Protein AF-A0A0J0V7Y5-F1 (afdb_monomer_lite)

Foldseek 3Di:
DDDDDDDDDDDDDDDDDDDDDDDDDDDDDDDDDDDDDDDDDDDDDDDDDDDDDDCQVVCVVVVNHDPVVVVVVVVVVVVVVVVVVVVVVVVVVVQVVCVVVVDDD

Secondary structure (DSSP, 8-state):
-PPP----------PPPP-PPPP----PPPPP-----PPPP-----PPPP-----HHHHHHTT---HHHHHHHHHHHHHHHHHHHHHHHHHHHHHHHTGGGT---

pLDDT: mean 83.66, std 13.65, range [48.22, 98.69]

Radius of gyration: 67.59 Å; chains: 1; bounding box: 94×23×203 Å

Structure (mmCIF, N/CA/C/O backbone):
data_AF-A0A0J0V7Y5-F1
#
_entry.id   AF-A0A0J0V7Y5-F1
#
loop_
_atom_site.group_PDB
_atom_site.id
_atom_site.type_symbol
_atom_site.label_atom_id
_atom_site.label_alt_id
_atom_site.label_comp_id
_atom_site.label_asym_id
_atom_site.label_entity_id
_atom_site.label_seq_id
_atom_site.pdbx_PDB_ins_code
_atom_site.Cartn_x
_atom_site.Cartn_y
_atom_site.Cartn_z
_atom_site.occupancy
_atom_site.B_iso_or_equiv
_atom_site.auth_seq_id
_atom_site.auth_comp_id
_atom_site.auth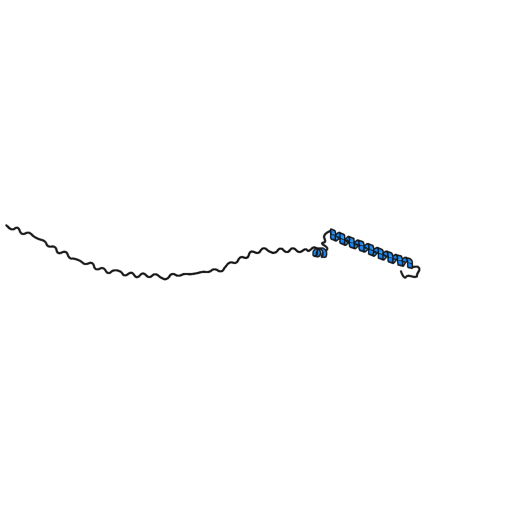_asym_id
_atom_site.auth_atom_id
_atom_site.pdbx_PDB_model_num
ATOM 1 N N . MET A 1 1 ? -70.890 10.916 148.640 1.00 48.22 1 MET A N 1
ATOM 2 C CA . MET A 1 1 ? -71.781 11.242 147.502 1.00 48.22 1 MET A CA 1
ATOM 3 C C . MET A 1 1 ? -71.210 10.612 146.243 1.00 48.22 1 MET A C 1
ATOM 5 O O . MET A 1 1 ? -69.997 10.639 146.087 1.00 48.22 1 MET A O 1
ATOM 9 N N . ARG A 1 2 ? -72.045 10.016 145.384 1.00 55.88 2 ARG A N 1
ATOM 10 C CA . ARG A 1 2 ? -71.635 9.470 144.079 1.00 55.88 2 ARG A CA 1
ATOM 11 C C . ARG A 1 2 ? -71.989 10.498 143.006 1.00 55.88 2 ARG A C 1
ATOM 13 O O . ARG A 1 2 ? -73.158 10.843 142.884 1.00 55.88 2 ARG A O 1
ATOM 20 N N . ILE A 1 3 ? -70.993 11.002 142.283 1.00 63.12 3 ILE A N 1
ATOM 21 C CA . ILE A 1 3 ? -71.202 11.939 141.174 1.00 63.12 3 ILE A CA 1
ATOM 22 C C . ILE A 1 3 ? -71.457 11.099 139.914 1.00 63.12 3 ILE A C 1
ATOM 24 O O . ILE A 1 3 ? -70.640 10.224 139.618 1.00 63.12 3 ILE A O 1
ATOM 28 N N . PRO A 1 4 ? -72.569 11.294 139.189 1.00 68.38 4 PRO A N 1
ATOM 29 C CA . PRO A 1 4 ? -72.799 10.584 137.939 1.00 68.38 4 PRO A CA 1
ATOM 30 C C . PRO A 1 4 ? -71.834 11.088 136.859 1.00 68.38 4 PRO A C 1
ATOM 32 O O . PRO A 1 4 ? -71.632 12.291 136.704 1.00 68.38 4 PRO A O 1
ATOM 35 N N . GLN A 1 5 ? -71.246 10.159 136.107 1.00 71.44 5 GLN A N 1
ATOM 36 C CA . GLN A 1 5 ? -70.358 10.453 134.985 1.00 71.44 5 GLN A CA 1
ATOM 37 C C . GLN A 1 5 ? -71.037 10.015 133.687 1.00 71.44 5 GLN A C 1
ATOM 39 O O . GLN A 1 5 ? -71.523 8.888 133.590 1.00 71.44 5 GLN A O 1
ATOM 44 N N . LEU A 1 6 ? -71.071 10.901 132.691 1.00 70.31 6 LEU A N 1
ATOM 45 C CA . LEU A 1 6 ? -71.567 10.570 131.359 1.00 70.31 6 LEU A CA 1
ATOM 46 C C . LEU A 1 6 ? -70.452 9.857 130.584 1.00 70.31 6 LEU A C 1
ATOM 48 O O . LEU A 1 6 ? -69.362 10.407 130.423 1.00 70.31 6 LEU A O 1
ATOM 52 N N . ARG A 1 7 ? -70.714 8.643 130.101 1.00 65.06 7 ARG A N 1
ATOM 53 C CA . ARG A 1 7 ? -69.812 7.918 129.199 1.00 65.06 7 ARG A CA 1
ATOM 54 C C . ARG A 1 7 ? -70.458 7.893 127.821 1.00 65.06 7 ARG A C 1
ATOM 56 O O . ARG A 1 7 ? -71.532 7.325 127.662 1.00 65.06 7 ARG A O 1
ATOM 63 N N . MET A 1 8 ? -69.831 8.548 126.851 1.00 67.06 8 MET A N 1
ATOM 64 C CA . MET A 1 8 ? -70.270 8.481 125.460 1.00 67.06 8 MET A CA 1
ATOM 65 C C . MET A 1 8 ? -69.574 7.310 124.775 1.00 67.06 8 MET A C 1
ATOM 67 O O . MET A 1 8 ? -68.348 7.289 124.685 1.00 67.06 8 MET A O 1
ATOM 71 N N . GLU A 1 9 ? -70.354 6.352 124.285 1.00 65.56 9 GLU A N 1
ATOM 72 C CA . GLU A 1 9 ? -69.879 5.329 123.357 1.00 65.56 9 GLU A CA 1
ATOM 73 C C . GLU A 1 9 ? -70.277 5.739 121.939 1.00 65.56 9 GLU A C 1
ATOM 75 O O . GLU A 1 9 ? -71.451 5.967 121.654 1.00 65.56 9 GLU A O 1
ATOM 80 N N . ALA A 1 10 ? -69.292 5.875 121.052 1.00 62.50 10 ALA A N 1
ATOM 81 C CA . ALA A 1 10 ? -69.519 6.149 119.639 1.00 62.50 10 ALA A CA 1
ATOM 82 C C . ALA A 1 10 ? -69.265 4.873 118.833 1.00 62.50 10 ALA A C 1
ATOM 84 O O . ALA A 1 10 ? -68.179 4.293 118.899 1.00 62.50 10 ALA A O 1
ATOM 85 N N . THR A 1 11 ? -70.253 4.439 118.053 1.00 63.59 11 THR A N 1
ATOM 86 C CA . THR A 1 11 ? -70.107 3.320 117.116 1.00 63.59 11 THR A CA 1
ATOM 87 C C . THR A 1 11 ? -69.840 3.870 115.717 1.00 63.59 11 THR A C 1
ATOM 89 O O . THR A 1 11 ? -70.711 4.491 115.113 1.00 63.59 11 THR A O 1
ATOM 92 N N . TYR A 1 12 ? -68.634 3.656 115.189 1.00 64.69 12 TYR A N 1
ATOM 93 C CA . TYR A 1 12 ? -68.273 4.085 113.835 1.00 64.69 12 TYR A CA 1
ATOM 94 C C . TYR A 1 12 ? -68.801 3.094 112.788 1.00 64.69 12 TYR A C 1
ATOM 96 O O . TYR A 1 12 ? -68.596 1.885 112.911 1.00 64.69 12 TYR A O 1
ATOM 104 N N . ALA A 1 13 ? -69.444 3.596 111.731 1.00 63.62 13 ALA A N 1
ATOM 105 C CA . ALA A 1 13 ? -69.863 2.773 110.600 1.00 63.62 13 ALA A CA 1
ATOM 106 C C . ALA A 1 13 ? -68.639 2.333 109.777 1.00 63.62 13 ALA A C 1
ATOM 108 O O . ALA A 1 13 ? -67.848 3.165 109.332 1.00 63.62 13 ALA A O 1
ATOM 109 N N . LYS A 1 14 ? -68.482 1.024 109.549 1.00 63.41 14 LYS A N 1
ATOM 110 C CA . LYS A 1 14 ? -67.487 0.488 108.608 1.00 63.41 14 LYS A CA 1
ATOM 111 C C . LYS A 1 14 ? -68.109 0.437 107.215 1.00 63.41 14 LYS A C 1
ATOM 113 O O . LYS A 1 14 ? -68.951 -0.417 106.955 1.00 63.41 14 LYS A O 1
ATOM 118 N N . LEU A 1 15 ? -67.703 1.341 106.329 1.00 63.22 15 LEU A N 1
ATOM 119 C CA . LEU A 1 15 ? -68.092 1.307 104.919 1.00 63.22 15 LEU A CA 1
ATOM 120 C C . LEU A 1 15 ? -67.052 0.490 104.140 1.00 63.22 15 LEU A C 1
ATOM 122 O O . LEU A 1 15 ? -65.864 0.806 104.177 1.00 63.22 15 LEU A O 1
ATOM 126 N N . ALA A 1 16 ? -67.485 -0.576 103.466 1.00 62.91 16 ALA A N 1
ATOM 127 C CA . ALA A 1 16 ? -66.630 -1.353 102.572 1.00 62.91 16 ALA A CA 1
ATOM 128 C C . ALA A 1 16 ? -66.644 -0.731 101.167 1.00 62.91 16 ALA A C 1
ATOM 130 O O . ALA A 1 16 ? -67.710 -0.403 100.647 1.00 62.91 16 ALA A O 1
ATOM 131 N N . ILE A 1 17 ? -65.472 -0.581 100.547 1.00 66.62 17 ILE A N 1
ATOM 132 C CA . ILE A 1 17 ? -65.347 -0.120 99.158 1.00 66.62 17 ILE A CA 1
ATOM 133 C C . ILE A 1 17 ? -65.409 -1.346 98.243 1.00 66.62 17 ILE A C 1
ATOM 135 O O . ILE A 1 17 ? -64.582 -2.248 98.372 1.00 66.62 17 ILE A O 1
ATOM 139 N N . SER A 1 18 ? -66.372 -1.371 97.319 1.00 62.00 18 SER A N 1
ATOM 140 C CA . SER A 1 18 ? -66.423 -2.351 96.228 1.00 62.00 18 SER A CA 1
ATOM 141 C C . SER A 1 18 ? -65.848 -1.727 94.957 1.00 62.00 18 SER A C 1
ATOM 143 O O . SER A 1 18 ? -66.233 -0.622 94.580 1.00 62.00 18 SER A O 1
ATOM 145 N N . SER A 1 19 ? -64.913 -2.418 94.310 1.00 64.94 19 SER A N 1
ATOM 146 C CA . SER A 1 19 ? -64.301 -2.012 93.043 1.00 64.94 19 SER A CA 1
ATOM 147 C C . SER A 1 19 ? -64.190 -3.234 92.141 1.00 64.94 19 SER A C 1
ATOM 149 O O . SER A 1 19 ? -63.654 -4.267 92.546 1.00 64.94 19 SER A O 1
ATOM 151 N N . GLU A 1 20 ? -64.673 -3.109 90.908 1.00 69.88 20 GLU A N 1
ATOM 152 C CA . GLU A 1 20 ? -64.424 -4.091 89.856 1.00 69.88 20 GLU A CA 1
ATOM 153 C C . GLU A 1 20 ? -63.116 -3.759 89.131 1.00 69.88 20 GLU A C 1
ATOM 155 O O . GLU A 1 20 ? -62.845 -2.605 88.795 1.00 69.88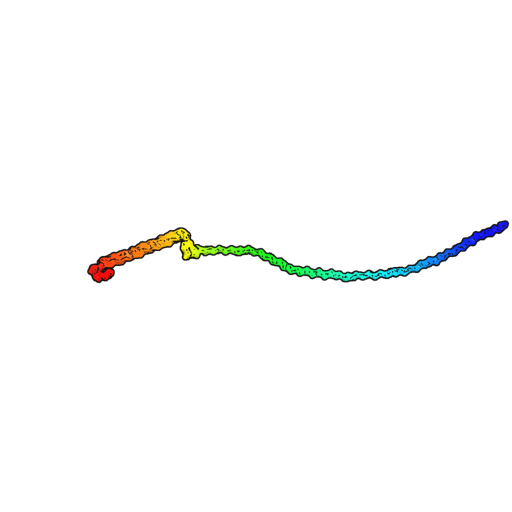 20 GLU A O 1
ATOM 160 N N . ARG A 1 21 ? -62.275 -4.775 88.906 1.00 69.56 21 ARG A N 1
ATOM 161 C CA . ARG A 1 21 ? -61.012 -4.616 88.174 1.00 69.56 21 ARG A CA 1
ATOM 162 C C . ARG A 1 21 ? -61.267 -4.660 86.671 1.00 69.56 21 ARG A C 1
ATOM 164 O O . ARG A 1 21 ? -61.918 -5.583 86.185 1.00 69.56 21 ARG A O 1
ATOM 171 N N . ALA A 1 22 ? -60.684 -3.715 85.936 1.00 71.81 22 ALA A N 1
ATOM 172 C CA . ALA A 1 22 ? -60.688 -3.737 84.478 1.00 71.81 22 ALA A CA 1
ATOM 173 C C . ALA A 1 22 ? -59.932 -4.967 83.942 1.00 71.81 22 ALA A C 1
ATOM 175 O O . ALA A 1 22 ? -58.867 -5.321 84.456 1.00 71.81 22 ALA A O 1
ATOM 176 N N . ARG A 1 23 ? -60.472 -5.601 82.895 1.00 74.44 23 ARG A N 1
ATOM 177 C CA . ARG A 1 23 ? -59.731 -6.555 82.058 1.00 74.44 23 ARG A CA 1
ATOM 178 C C . ARG A 1 23 ? -59.240 -5.823 80.823 1.00 74.44 23 ARG A C 1
ATOM 180 O O . ARG A 1 23 ? -60.001 -5.077 80.214 1.00 74.44 23 ARG A O 1
ATOM 187 N N . LEU A 1 24 ? -57.972 -6.026 80.494 1.00 70.75 24 LEU A N 1
ATOM 188 C CA . LEU A 1 24 ? -57.334 -5.421 79.339 1.00 70.75 24 LEU A CA 1
ATOM 189 C C . LEU A 1 24 ? -56.904 -6.543 78.395 1.00 70.75 24 LEU A C 1
ATOM 191 O O . LEU A 1 24 ? -56.062 -7.358 78.769 1.00 70.75 24 LEU A O 1
ATOM 195 N N . ASP A 1 25 ? -57.475 -6.573 77.195 1.00 74.56 25 ASP A N 1
ATOM 196 C CA . ASP A 1 25 ? -57.075 -7.499 76.139 1.00 74.56 25 ASP A CA 1
ATOM 197 C C . ASP A 1 25 ? -56.152 -6.760 75.163 1.00 74.56 25 ASP A C 1
ATOM 199 O O . ASP A 1 25 ? -56.551 -5.791 74.518 1.00 74.56 25 ASP A O 1
ATOM 203 N N . ILE A 1 26 ? -54.893 -7.195 75.084 1.00 77.75 26 ILE A N 1
ATOM 204 C CA . ILE A 1 26 ? -53.886 -6.653 74.163 1.00 77.75 26 ILE A CA 1
ATOM 205 C C . ILE A 1 26 ? -53.600 -7.718 73.103 1.00 77.75 26 ILE A C 1
ATOM 207 O O . ILE A 1 26 ? -53.309 -8.864 73.441 1.00 77.75 26 ILE A O 1
ATOM 211 N N . THR A 1 27 ? -53.653 -7.356 71.820 1.00 78.62 27 THR A N 1
ATOM 212 C CA . THR A 1 27 ? -53.341 -8.268 70.706 1.00 78.62 27 THR A CA 1
ATOM 213 C C . THR A 1 27 ? -52.258 -7.674 69.807 1.00 78.62 27 THR A C 1
ATOM 215 O O . THR A 1 27 ? -52.355 -6.521 69.394 1.00 78.62 27 THR A O 1
ATOM 218 N N . GLN A 1 28 ? -51.229 -8.470 69.494 1.00 76.06 28 GLN A N 1
ATOM 219 C CA . GLN A 1 28 ? -50.139 -8.111 68.580 1.00 76.06 28 GLN A CA 1
ATOM 220 C C . GLN A 1 28 ? -50.408 -8.728 67.194 1.00 76.06 28 GLN A C 1
ATOM 222 O O . GLN A 1 28 ? -50.570 -9.948 67.113 1.00 76.06 28 GLN A O 1
ATOM 227 N N . PRO A 1 29 ? -50.445 -7.936 66.107 1.00 82.62 29 PRO A N 1
ATOM 228 C CA . PRO A 1 29 ? -50.561 -8.477 64.756 1.00 82.62 29 PRO A CA 1
ATOM 229 C C . PRO A 1 29 ? -49.244 -9.127 64.286 1.00 82.62 29 PRO A C 1
ATOM 231 O O . PRO A 1 29 ? -48.171 -8.776 64.789 1.00 82.62 29 PRO A O 1
ATOM 234 N N . PRO A 1 30 ? -49.303 -10.067 63.324 1.00 80.75 30 PRO A N 1
ATOM 235 C CA . PRO A 1 30 ? -48.114 -10.661 62.718 1.00 80.75 30 PRO A CA 1
ATOM 236 C C . PRO A 1 30 ? -47.295 -9.618 61.943 1.00 80.75 30 PRO A C 1
ATOM 238 O O . PRO A 1 30 ? -47.836 -8.640 61.431 1.00 80.75 30 PRO A O 1
ATOM 241 N N . ALA A 1 31 ? -45.983 -9.839 61.853 1.00 79.81 31 ALA A N 1
ATOM 242 C CA . ALA A 1 31 ? -45.085 -8.975 61.094 1.00 79.81 31 ALA A CA 1
ATOM 243 C C . ALA A 1 31 ? -45.230 -9.216 59.583 1.00 79.81 31 ALA A C 1
ATOM 245 O O . ALA A 1 31 ? -45.257 -10.363 59.135 1.00 79.81 31 ALA A O 1
ATOM 246 N N . GLU A 1 32 ? -45.268 -8.138 58.800 1.00 83.25 32 GLU A N 1
ATOM 247 C CA . GLU A 1 32 ? -45.202 -8.198 57.339 1.00 83.25 32 GLU A CA 1
ATOM 248 C C . GLU A 1 32 ? -43.740 -8.120 56.880 1.00 83.25 32 GLU A C 1
ATOM 250 O O . GLU A 1 32 ? -42.983 -7.254 57.322 1.00 83.25 32 GLU A O 1
ATOM 255 N N . MET A 1 33 ? -43.334 -9.033 55.993 1.00 77.75 33 MET A N 1
ATOM 256 C CA . MET A 1 33 ? -42.013 -9.029 55.366 1.00 77.75 33 MET A CA 1
ATOM 257 C C . MET A 1 33 ? -42.169 -8.921 53.852 1.00 77.75 33 MET A C 1
ATOM 259 O O . MET A 1 33 ? -42.760 -9.798 53.224 1.00 77.75 33 MET A O 1
ATOM 263 N N . THR A 1 34 ? -41.571 -7.883 53.272 1.00 81.94 34 THR A N 1
ATOM 264 C CA . THR A 1 34 ? -41.487 -7.691 51.820 1.00 81.94 34 THR A CA 1
ATOM 265 C C . THR A 1 34 ? -40.037 -7.858 51.383 1.00 81.94 34 THR A C 1
ATOM 267 O O . THR A 1 34 ? -39.143 -7.221 51.939 1.00 81.94 34 THR A O 1
ATOM 270 N N . ILE A 1 35 ? -39.797 -8.723 50.397 1.00 81.56 35 ILE A N 1
ATOM 271 C CA . ILE A 1 35 ? -38.488 -8.900 49.760 1.00 81.56 35 ILE A CA 1
ATOM 272 C C . ILE A 1 35 ? -38.608 -8.399 48.325 1.00 81.56 35 ILE A C 1
ATOM 274 O O . ILE A 1 35 ? -39.396 -8.937 47.550 1.00 81.56 35 ILE A O 1
ATOM 278 N N . GLU A 1 36 ? -37.806 -7.399 47.969 1.00 84.75 36 GLU A N 1
ATOM 279 C CA . GLU A 1 36 ? -37.679 -6.921 46.593 1.00 84.75 36 GLU A CA 1
ATOM 280 C C . GLU A 1 36 ? -36.305 -7.292 46.027 1.00 84.75 36 GLU A C 1
ATOM 282 O O . GLU A 1 36 ? -35.279 -7.112 46.686 1.00 84.75 36 GLU A O 1
ATOM 287 N N . GLN A 1 37 ? -36.281 -7.800 44.791 1.00 81.06 37 GLN A N 1
ATOM 288 C CA . GLN A 1 37 ? -35.052 -8.088 44.053 1.00 81.06 37 GLN A CA 1
ATOM 289 C C . GLN A 1 37 ? -35.057 -7.315 42.726 1.00 81.06 37 GLN A C 1
ATOM 291 O O . GLN A 1 37 ? -35.751 -7.716 41.789 1.00 81.06 37 GLN A O 1
ATOM 296 N N . PRO A 1 38 ? -34.305 -6.207 42.623 1.00 85.75 38 PRO A N 1
ATOM 297 C CA . PRO A 1 38 ? -34.176 -5.487 41.367 1.00 85.75 38 PRO A CA 1
ATOM 298 C C . PRO A 1 38 ? -33.340 -6.292 40.352 1.00 85.75 38 PRO A C 1
ATOM 300 O O . PRO A 1 38 ? -32.489 -7.097 40.745 1.00 85.75 38 PRO A O 1
ATOM 303 N N . PRO A 1 39 ? -33.556 -6.083 39.041 1.00 87.19 39 PRO A N 1
ATOM 304 C CA . PRO A 1 39 ? -32.776 -6.737 37.995 1.00 87.19 39 PRO A CA 1
ATOM 305 C C . PRO A 1 39 ? -31.302 -6.309 38.030 1.00 87.19 39 PRO A C 1
ATOM 307 O O . PRO A 1 39 ? -30.967 -5.191 38.421 1.00 87.19 39 PRO A O 1
ATOM 310 N N . ALA A 1 40 ? -30.416 -7.203 37.587 1.00 84.50 40 ALA A N 1
ATOM 311 C CA . ALA A 1 40 ? -28.984 -6.933 37.512 1.00 84.50 40 ALA A CA 1
ATOM 312 C C . ALA A 1 40 ? -28.647 -5.946 36.375 1.00 84.50 40 ALA A C 1
ATOM 314 O O . ALA A 1 40 ? -29.084 -6.138 35.240 1.00 84.50 40 ALA A O 1
ATOM 315 N N . ASP A 1 41 ? -27.830 -4.927 36.666 1.00 85.69 41 ASP A N 1
ATOM 316 C CA . ASP A 1 41 ? -27.235 -4.029 35.663 1.00 85.69 41 ASP A CA 1
ATOM 317 C C . ASP A 1 41 ? -25.896 -4.617 35.183 1.00 85.69 41 ASP A C 1
ATOM 319 O O . ASP A 1 41 ? -24.977 -4.832 35.979 1.00 85.69 41 ASP A O 1
ATOM 323 N N . MET A 1 42 ? -25.788 -4.901 33.881 1.00 82.44 42 MET A N 1
ATOM 324 C CA . MET A 1 42 ? -24.570 -5.412 33.255 1.00 82.44 42 MET A CA 1
ATOM 325 C C . MET A 1 42 ? -23.959 -4.341 32.353 1.00 82.44 42 MET A C 1
ATOM 327 O O . MET A 1 42 ? -24.509 -3.999 31.307 1.00 82.44 42 MET A O 1
ATOM 331 N N . ARG A 1 43 ? -22.765 -3.866 32.719 1.00 80.94 43 ARG A N 1
ATOM 332 C CA . ARG A 1 43 ? -21.968 -2.946 31.898 1.00 80.94 43 ARG A CA 1
ATOM 333 C C . ARG A 1 43 ? -20.743 -3.662 31.357 1.00 80.94 43 ARG A C 1
ATOM 335 O O . ARG A 1 43 ? -19.864 -4.052 32.119 1.00 80.94 43 ARG A O 1
ATOM 342 N N . ILE A 1 44 ? -20.682 -3.814 30.037 1.00 83.06 44 ILE A N 1
ATOM 343 C CA . ILE A 1 44 ? -19.524 -4.367 29.332 1.00 83.06 44 ILE A CA 1
ATOM 344 C C . ILE A 1 44 ? -18.753 -3.201 28.714 1.00 83.06 44 ILE A C 1
ATOM 346 O O . ILE A 1 44 ? -19.271 -2.503 27.845 1.00 83.06 44 ILE A O 1
ATOM 350 N N . ALA A 1 45 ? -17.514 -2.990 29.156 1.00 82.69 45 ALA A N 1
ATOM 351 C CA . ALA A 1 45 ? -16.585 -2.065 28.516 1.00 82.69 45 ALA A CA 1
ATOM 352 C C . ALA A 1 45 ? -15.671 -2.857 27.571 1.00 82.69 45 ALA A C 1
ATOM 354 O O . ALA A 1 45 ? -14.973 -3.768 28.013 1.00 82.69 45 ALA A O 1
ATOM 355 N N . ALA A 1 46 ? -15.672 -2.519 26.281 1.00 82.94 46 ALA A N 1
ATOM 356 C CA . ALA A 1 46 ? -14.804 -3.138 25.284 1.00 82.94 46 ALA A CA 1
ATOM 357 C C . ALA A 1 46 ? -13.874 -2.094 24.660 1.00 82.94 46 ALA A C 1
ATOM 359 O O . ALA A 1 46 ? -14.284 -0.970 24.369 1.00 82.94 46 ALA A O 1
ATOM 360 N N . ILE A 1 47 ? -12.621 -2.484 24.433 1.00 84.00 47 ILE A N 1
ATOM 361 C CA . ILE A 1 47 ? -11.662 -1.695 23.660 1.00 84.00 47 ILE A CA 1
ATOM 362 C C . ILE A 1 47 ? -11.836 -2.090 22.185 1.00 84.00 47 ILE A C 1
ATOM 364 O O . ILE A 1 47 ? -11.767 -3.284 21.884 1.00 84.00 47 ILE A O 1
ATOM 368 N N . PRO A 1 48 ? -12.062 -1.139 21.259 1.00 86.06 48 PRO A N 1
ATOM 369 C CA . PRO A 1 48 ? -12.180 -1.454 19.839 1.00 86.06 48 PRO A CA 1
ATOM 370 C C . PRO A 1 48 ? -10.913 -2.118 19.293 1.00 86.06 48 PRO A C 1
ATOM 372 O O . PRO A 1 48 ? -9.795 -1.709 19.612 1.00 86.06 48 PRO A O 1
ATOM 375 N N . ALA A 1 49 ? -11.084 -3.117 18.427 1.00 86.19 49 ALA A N 1
ATOM 376 C CA . ALA A 1 49 ? -9.965 -3.726 17.719 1.00 86.19 49 ALA A CA 1
ATOM 377 C C . ALA A 1 49 ? -9.365 -2.740 16.699 1.00 86.19 49 ALA A C 1
ATOM 379 O O . ALA A 1 49 ? -10.092 -2.028 16.004 1.00 86.19 49 ALA A O 1
ATOM 380 N N . ARG A 1 50 ? -8.031 -2.720 16.582 1.00 91.56 50 ARG A N 1
ATOM 3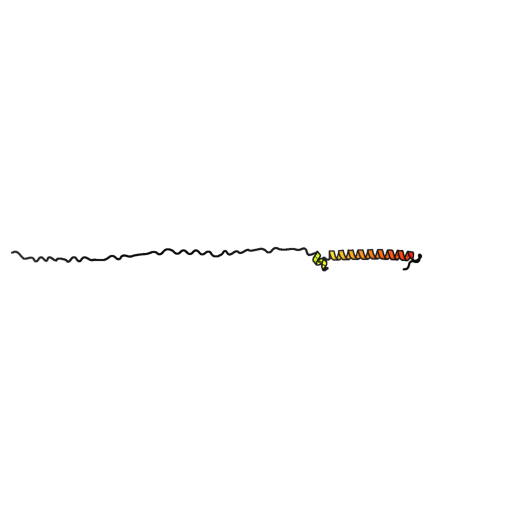81 C CA . ARG A 1 50 ? -7.307 -1.951 15.560 1.00 91.56 50 ARG A CA 1
ATOM 382 C C . ARG A 1 50 ? -6.931 -2.869 14.402 1.00 91.56 50 ARG A C 1
ATOM 384 O O . ARG A 1 50 ? -6.211 -3.841 14.606 1.00 91.56 50 ARG A O 1
ATOM 391 N N . LEU A 1 51 ? -7.375 -2.523 13.197 1.00 90.88 51 LEU A N 1
ATOM 392 C CA . LEU A 1 51 ? -6.980 -3.187 11.958 1.00 90.88 51 LEU A CA 1
ATOM 393 C C . LEU A 1 51 ? -5.991 -2.298 11.196 1.00 90.88 51 LEU A C 1
ATOM 395 O O . LEU A 1 51 ? -6.290 -1.140 10.914 1.00 90.88 51 LEU A O 1
ATOM 399 N N . THR A 1 52 ? -4.830 -2.852 10.855 1.00 94.19 52 THR A N 1
ATOM 400 C CA . THR A 1 52 ? -3.843 -2.212 9.977 1.00 94.19 52 THR A CA 1
ATOM 401 C C . THR A 1 52 ? -3.722 -3.067 8.723 1.00 94.19 52 THR A C 1
ATOM 403 O O . THR A 1 52 ? -3.418 -4.252 8.823 1.00 94.19 52 THR A O 1
ATOM 406 N N . ILE A 1 53 ? -3.982 -2.476 7.557 1.00 95.06 53 ILE A N 1
ATOM 407 C CA . ILE A 1 53 ? -3.871 -3.140 6.254 1.00 95.06 53 ILE A CA 1
ATOM 408 C C . ILE A 1 53 ? -2.741 -2.462 5.489 1.00 95.06 53 ILE A C 1
ATOM 410 O O . ILE A 1 53 ? -2.727 -1.235 5.384 1.00 95.06 53 ILE A O 1
ATOM 414 N N . ASP A 1 54 ? -1.823 -3.252 4.940 1.00 96.81 54 ASP A N 1
ATOM 415 C CA . ASP A 1 54 ? -0.876 -2.756 3.948 1.00 96.81 54 ASP A CA 1
ATOM 416 C C . ASP A 1 54 ? -1.611 -2.534 2.619 1.00 96.81 54 ASP A C 1
ATOM 418 O O . ASP A 1 54 ? -2.181 -3.459 2.040 1.00 96.81 54 ASP A O 1
ATOM 422 N N . GLN A 1 55 ? -1.639 -1.282 2.170 1.00 95.88 55 GLN A N 1
ATOM 423 C CA . GLN A 1 55 ? -2.336 -0.847 0.961 1.00 95.88 55 GLN A CA 1
ATOM 424 C C . GLN A 1 55 ? -1.368 -0.450 -0.159 1.00 95.88 55 GLN A C 1
ATOM 426 O O . GLN A 1 55 ? -1.788 0.197 -1.117 1.00 95.88 55 GLN A O 1
ATOM 431 N N . THR A 1 56 ? -0.087 -0.817 -0.059 1.00 96.69 56 THR A N 1
ATOM 432 C CA . THR A 1 56 ? 0.952 -0.420 -1.023 1.00 96.69 56 THR A CA 1
ATOM 433 C C . THR A 1 56 ? 0.544 -0.724 -2.469 1.00 96.69 56 THR A C 1
ATOM 435 O O . THR A 1 56 ? 0.627 0.155 -3.326 1.00 96.69 56 THR A O 1
ATOM 438 N N . GLU A 1 57 ? 0.002 -1.916 -2.739 1.00 96.50 57 GLU A N 1
ATOM 439 C CA . GLU A 1 57 ? -0.448 -2.285 -4.091 1.00 96.50 57 GLU A CA 1
ATOM 440 C C . GLU A 1 57 ? -1.737 -1.574 -4.527 1.00 96.50 57 GLU A C 1
ATOM 442 O O . GLU A 1 57 ? -1.890 -1.251 -5.703 1.00 96.50 57 GLU A O 1
ATOM 447 N N . ALA A 1 58 ? -2.649 -1.268 -3.599 1.00 96.94 58 ALA A N 1
ATOM 448 C CA . ALA A 1 58 ? -3.869 -0.526 -3.923 1.00 96.94 58 ALA A CA 1
ATOM 449 C C . ALA A 1 58 ? -3.541 0.897 -4.400 1.00 96.94 58 ALA A C 1
ATOM 451 O O . ALA A 1 58 ? -4.098 1.372 -5.390 1.00 96.94 58 ALA A O 1
ATOM 452 N N . TRP A 1 59 ? -2.584 1.555 -3.742 1.00 96.44 59 TRP A N 1
ATOM 453 C CA . TRP A 1 59 ? -2.073 2.852 -4.176 1.00 96.44 59 TRP A CA 1
ATOM 454 C C . TRP A 1 59 ? -1.281 2.753 -5.481 1.00 96.44 59 TRP A C 1
ATOM 456 O O . TRP A 1 59 ? -1.444 3.596 -6.364 1.00 96.44 59 TRP A O 1
ATOM 466 N N . ALA A 1 60 ? -0.487 1.693 -5.655 1.00 96.50 60 ALA A N 1
ATOM 467 C CA . ALA A 1 60 ? 0.241 1.463 -6.897 1.00 96.50 60 ALA A CA 1
ATOM 468 C C . ALA A 1 60 ? -0.689 1.298 -8.112 1.00 96.50 60 ALA A C 1
ATOM 470 O O . ALA A 1 60 ? -0.370 1.812 -9.187 1.00 96.50 60 ALA A O 1
ATOM 471 N N . ALA A 1 61 ? -1.846 0.649 -7.938 1.00 95.56 61 ALA A N 1
ATOM 472 C CA . ALA A 1 61 ? -2.844 0.447 -8.989 1.00 95.56 61 ALA A CA 1
ATOM 473 C C . ALA A 1 61 ? -3.471 1.759 -9.499 1.00 95.56 61 ALA A C 1
ATOM 475 O O . ALA A 1 61 ? -3.841 1.847 -10.667 1.00 95.56 61 ALA A O 1
ATOM 476 N N . VAL A 1 62 ? -3.545 2.795 -8.655 1.00 96.00 62 VAL A N 1
ATOM 477 C CA . VAL A 1 62 ? -4.003 4.147 -9.038 1.00 96.00 62 VAL A CA 1
ATOM 478 C C . VAL A 1 62 ? -2.844 5.091 -9.375 1.00 96.00 62 VAL A C 1
ATOM 480 O O . VAL A 1 62 ? -2.990 6.310 -9.330 1.00 96.00 62 VAL A O 1
ATOM 483 N N . ASN A 1 63 ? -1.678 4.527 -9.703 1.00 93.69 63 ASN A N 1
ATOM 484 C CA . ASN A 1 63 ? -0.446 5.248 -10.021 1.00 93.69 63 ASN A CA 1
ATOM 485 C C . ASN A 1 63 ? 0.073 6.167 -8.893 1.00 93.69 63 ASN A C 1
ATOM 487 O O . ASN A 1 63 ? 0.850 7.087 -9.138 1.00 93.69 63 ASN A O 1
ATOM 491 N N . ASN A 1 64 ? -0.313 5.905 -7.642 1.00 96.44 64 ASN A N 1
ATOM 492 C CA . ASN A 1 64 ? 0.211 6.581 -6.457 1.00 96.44 64 ASN A CA 1
ATOM 493 C C . ASN A 1 64 ? 1.315 5.731 -5.810 1.00 96.44 64 ASN A C 1
ATOM 495 O O . ASN A 1 64 ? 1.179 5.207 -4.705 1.00 96.44 64 ASN A O 1
ATOM 499 N N . LYS A 1 65 ? 2.397 5.513 -6.558 1.00 96.38 65 LYS A N 1
ATOM 500 C CA . LYS A 1 65 ? 3.538 4.694 -6.131 1.00 96.38 65 LYS A CA 1
ATOM 501 C C . LY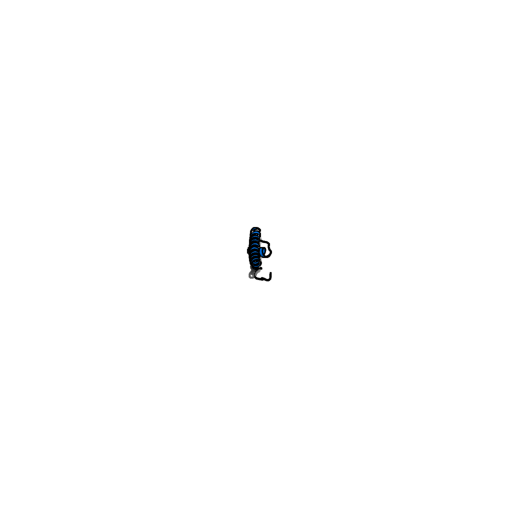S A 1 65 ? 4.548 5.536 -5.354 1.00 96.38 65 LYS A C 1
ATOM 503 O O . LYS A 1 65 ? 4.675 6.739 -5.572 1.00 96.38 65 LYS A O 1
ATOM 508 N N . HIS A 1 66 ? 5.343 4.887 -4.502 1.00 96.88 66 HIS A N 1
ATOM 509 C CA . HIS A 1 66 ? 6.543 5.518 -3.954 1.00 96.88 66 HIS A CA 1
ATOM 510 C C . HIS A 1 66 ? 7.498 5.914 -5.092 1.00 96.88 66 HIS A C 1
ATOM 512 O O . HIS A 1 66 ? 7.666 5.155 -6.048 1.00 96.88 66 HIS A O 1
ATOM 518 N N . VAL A 1 67 ? 8.166 7.066 -4.967 1.00 96.88 67 VAL A N 1
ATOM 519 C CA . VAL A 1 67 ? 9.006 7.646 -6.032 1.00 96.88 67 VAL A CA 1
ATOM 520 C C . VAL A 1 67 ? 10.057 6.671 -6.574 1.00 96.88 67 VAL A C 1
ATOM 522 O O . VAL A 1 67 ? 10.253 6.594 -7.780 1.00 96.88 67 VAL A O 1
ATOM 525 N N . PHE A 1 68 ? 10.681 5.863 -5.714 1.00 97.69 68 PHE A N 1
ATOM 526 C CA . PHE A 1 68 ? 11.671 4.871 -6.153 1.00 97.69 68 PHE A CA 1
ATOM 527 C C . PHE A 1 68 ? 11.083 3.763 -7.029 1.00 97.69 68 PHE A C 1
ATOM 529 O O . PHE A 1 68 ? 11.699 3.413 -8.027 1.00 97.69 68 PHE A O 1
ATOM 536 N N . ARG A 1 69 ? 9.877 3.269 -6.715 1.00 97.00 69 ARG A N 1
ATOM 537 C CA . ARG A 1 69 ? 9.193 2.278 -7.559 1.00 97.00 69 ARG A CA 1
ATOM 538 C C . ARG A 1 69 ? 8.814 2.886 -8.906 1.00 97.00 69 ARG A C 1
ATOM 540 O O . ARG A 1 69 ? 8.952 2.244 -9.933 1.00 97.00 69 ARG A O 1
ATOM 547 N N . LEU A 1 70 ? 8.375 4.144 -8.904 1.00 96.62 70 LEU A N 1
ATOM 548 C CA . LEU A 1 70 ? 8.023 4.851 -10.134 1.00 96.62 70 LEU A CA 1
ATOM 549 C C . LEU A 1 70 ? 9.246 5.044 -11.050 1.00 96.62 70 LEU A C 1
ATOM 551 O O . LEU A 1 70 ? 9.140 4.868 -12.259 1.00 96.62 70 LEU A O 1
ATOM 555 N N . ILE A 1 71 ? 10.411 5.355 -10.471 1.00 97.94 71 ILE A N 1
ATOM 556 C CA . ILE A 1 71 ? 11.686 5.435 -11.201 1.00 97.94 71 ILE A CA 1
ATOM 557 C C . ILE A 1 71 ? 12.089 4.067 -11.763 1.00 97.94 71 ILE A C 1
ATOM 559 O O . ILE A 1 71 ? 12.528 3.995 -12.907 1.00 97.94 71 ILE A O 1
ATOM 563 N N . GLU A 1 72 ? 11.952 2.999 -10.977 1.00 98.06 72 GLU A N 1
ATOM 564 C CA . GLU A 1 72 ? 12.282 1.635 -11.402 1.00 98.06 72 GLU A CA 1
ATOM 565 C C . GLU A 1 72 ? 11.410 1.177 -12.578 1.00 98.06 72 GLU A C 1
ATOM 567 O O . GLU A 1 72 ? 11.950 0.741 -13.594 1.00 98.06 72 GLU A O 1
ATOM 572 N N . ASP A 1 73 ? 10.090 1.369 -12.481 1.00 96.25 73 ASP A N 1
ATOM 573 C CA . ASP A 1 73 ? 9.141 1.058 -13.554 1.00 96.25 73 ASP A CA 1
ATOM 574 C C . ASP A 1 73 ? 9.504 1.828 -14.840 1.00 96.25 73 ASP A C 1
ATOM 576 O O . ASP A 1 73 ? 9.661 1.236 -15.907 1.00 96.25 73 ASP A O 1
ATOM 580 N N . ALA A 1 74 ? 9.746 3.141 -14.737 1.00 97.25 74 ALA A N 1
ATOM 581 C CA . ALA A 1 74 ? 10.111 3.969 -15.889 1.00 97.25 74 ALA A CA 1
ATOM 582 C C . ALA A 1 74 ? 11.468 3.580 -16.507 1.00 97.25 74 ALA A C 1
ATOM 584 O O . ALA A 1 74 ? 11.647 3.648 -17.725 1.00 97.25 74 ALA A O 1
ATOM 585 N N . ALA A 1 75 ? 12.438 3.172 -15.686 1.00 98.44 75 ALA A N 1
ATOM 586 C CA . ALA A 1 75 ? 13.731 2.698 -16.167 1.00 98.44 75 ALA A CA 1
ATOM 587 C C . ALA A 1 75 ? 13.605 1.351 -16.896 1.00 98.44 75 ALA A C 1
ATOM 589 O O . ALA A 1 75 ? 14.261 1.146 -17.922 1.00 98.44 75 ALA A O 1
ATOM 590 N N . ALA A 1 76 ? 12.758 0.449 -16.394 1.00 98.31 76 ALA A N 1
ATOM 591 C CA . ALA A 1 76 ? 12.462 -0.823 -17.041 1.00 98.31 76 ALA A CA 1
ATOM 592 C C . ALA A 1 76 ? 11.783 -0.611 -18.403 1.00 98.31 76 ALA A C 1
ATOM 594 O O . ALA A 1 76 ? 12.247 -1.168 -19.402 1.00 98.31 76 ALA A O 1
ATOM 595 N N . ASP A 1 77 ? 10.775 0.263 -18.459 1.00 98.25 77 ASP A N 1
ATOM 596 C CA . ASP A 1 77 ? 10.085 0.634 -19.699 1.00 98.25 77 ASP A CA 1
ATOM 597 C C . ASP A 1 77 ? 11.057 1.245 -20.720 1.00 98.25 77 ASP A C 1
ATOM 599 O O . ASP A 1 77 ? 11.098 0.836 -21.882 1.00 98.25 77 ASP A O 1
ATOM 603 N N . GLY A 1 78 ? 11.907 2.182 -20.285 1.00 98.50 78 GLY A N 1
ATOM 604 C CA . GLY A 1 78 ? 12.916 2.804 -21.144 1.00 98.50 78 GLY A CA 1
ATOM 605 C C . GLY A 1 78 ? 13.934 1.798 -21.690 1.00 98.50 78 GLY A C 1
ATOM 606 O O . GLY A 1 78 ? 14.291 1.849 -22.868 1.00 98.50 78 GLY A O 1
ATOM 607 N N . ARG A 1 79 ? 14.372 0.841 -20.864 1.00 98.56 79 ARG A N 1
ATOM 608 C CA . ARG A 1 79 ? 15.258 -0.243 -21.306 1.00 98.56 79 ARG A CA 1
ATOM 609 C C . ARG A 1 79 ? 14.583 -1.116 -22.360 1.00 98.56 79 ARG A C 1
ATOM 611 O O . ARG A 1 79 ? 15.229 -1.439 -23.355 1.00 98.56 79 ARG A O 1
ATOM 618 N N . GLN A 1 80 ? 13.320 -1.488 -22.157 1.00 98.62 80 GLN A N 1
ATOM 619 C CA . GLN A 1 80 ? 12.586 -2.300 -23.125 1.00 98.62 80 GLN A CA 1
ATOM 620 C C . GLN A 1 80 ? 12.431 -1.564 -24.460 1.00 98.62 80 GLN A C 1
ATOM 622 O O . GLN A 1 80 ? 12.742 -2.131 -25.501 1.00 98.62 80 GLN A O 1
ATOM 627 N N . ALA A 1 81 ? 12.086 -0.275 -24.433 1.00 98.69 81 ALA A N 1
ATOM 628 C CA . ALA A 1 81 ? 11.962 0.537 -25.643 1.00 98.69 81 ALA A CA 1
ATOM 629 C C . ALA A 1 81 ? 13.265 0.599 -26.465 1.00 98.69 81 ALA A C 1
ATOM 631 O O . ALA A 1 81 ? 13.228 0.568 -27.696 1.00 98.69 81 ALA A O 1
ATOM 632 N N . VAL A 1 82 ? 14.425 0.660 -25.802 1.00 98.56 82 VAL A N 1
ATOM 633 C CA . VAL A 1 82 ? 15.729 0.608 -26.484 1.00 98.56 82 VAL A CA 1
ATOM 634 C C . VAL A 1 82 ? 15.970 -0.759 -27.122 1.00 98.56 82 VAL A C 1
ATOM 636 O O . VAL A 1 82 ? 16.440 -0.820 -28.257 1.00 98.56 82 VAL A O 1
ATOM 639 N N . LEU A 1 83 ? 15.653 -1.851 -26.423 1.00 98.50 83 LEU A N 1
ATOM 640 C CA . LEU A 1 83 ? 15.807 -3.204 -26.965 1.00 98.50 83 LEU A CA 1
ATOM 641 C C . LEU A 1 83 ? 14.904 -3.427 -28.184 1.00 98.50 83 LEU A C 1
ATOM 643 O O . LEU A 1 83 ? 15.388 -3.902 -29.210 1.00 98.50 83 LEU A O 1
ATOM 647 N N . ASP A 1 84 ? 13.645 -2.996 -28.107 1.00 98.50 84 ASP A N 1
ATOM 648 C CA . ASP A 1 84 ? 12.689 -3.072 -29.215 1.00 98.50 84 ASP A CA 1
ATOM 649 C C . ASP A 1 84 ? 13.177 -2.268 -30.432 1.00 98.50 84 ASP A C 1
ATOM 651 O O . ASP A 1 84 ? 13.006 -2.676 -31.582 1.00 98.50 84 ASP A O 1
ATOM 655 N N . PHE A 1 85 ? 13.805 -1.111 -30.198 1.00 98.38 85 PHE A N 1
ATOM 656 C CA . PHE A 1 85 ? 14.404 -0.319 -31.270 1.00 98.38 85 PHE A CA 1
ATOM 657 C C . PHE A 1 85 ? 15.590 -1.038 -31.920 1.00 98.38 85 PHE A C 1
ATOM 659 O O . PHE A 1 85 ? 15.679 -1.067 -33.146 1.00 98.38 85 PHE A O 1
ATOM 666 N N . ILE A 1 86 ? 16.486 -1.626 -31.119 1.00 98.31 86 ILE A N 1
ATOM 667 C CA . ILE A 1 86 ? 17.641 -2.381 -31.625 1.00 98.31 86 ILE A CA 1
ATOM 668 C C . ILE A 1 86 ? 17.175 -3.547 -32.501 1.00 98.31 86 ILE A C 1
ATOM 670 O O . ILE A 1 86 ? 17.713 -3.731 -33.590 1.00 98.31 86 ILE A O 1
ATOM 674 N N . GLU A 1 87 ? 16.166 -4.298 -32.057 1.00 98.06 87 GLU A N 1
ATOM 675 C CA . GLU A 1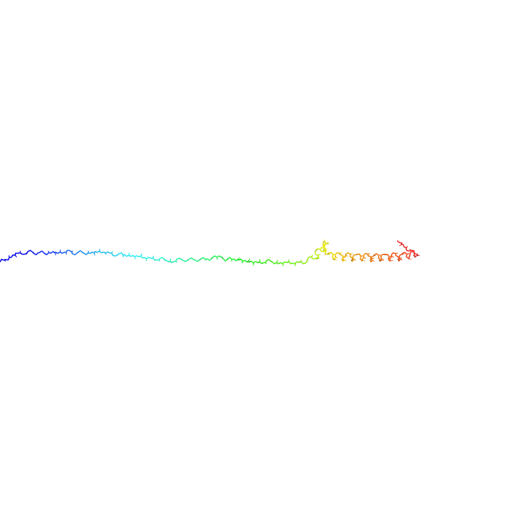 87 ? 15.582 -5.400 -32.827 1.00 98.06 87 GLU A CA 1
ATOM 676 C C . GLU A 1 87 ? 15.054 -4.917 -34.183 1.00 98.06 87 GLU A C 1
ATOM 678 O O . GLU A 1 87 ? 15.444 -5.442 -35.227 1.00 98.06 87 GLU A O 1
ATOM 683 N N . ARG A 1 88 ? 14.224 -3.867 -34.187 1.00 97.75 88 ARG A N 1
ATOM 684 C CA . ARG A 1 88 ? 13.672 -3.300 -35.428 1.00 97.75 88 ARG A CA 1
ATOM 685 C C . ARG A 1 88 ? 14.761 -2.799 -36.368 1.00 97.75 88 ARG A C 1
ATOM 687 O O . ARG A 1 88 ? 14.697 -3.067 -37.564 1.00 97.75 88 ARG A O 1
ATOM 694 N N . ALA A 1 89 ? 15.754 -2.087 -35.840 1.00 97.50 89 ALA A N 1
ATOM 695 C CA . ALA A 1 89 ? 16.857 -1.560 -36.632 1.00 97.50 89 ALA A CA 1
ATOM 696 C C . ALA A 1 89 ? 17.700 -2.683 -37.256 1.00 97.50 89 ALA A C 1
ATOM 698 O O . ALA A 1 89 ? 18.127 -2.559 -38.402 1.00 97.50 89 ALA A O 1
ATOM 699 N N . ALA A 1 90 ? 17.913 -3.785 -36.529 1.00 96.81 90 ALA A N 1
ATOM 700 C CA . ALA A 1 90 ? 18.614 -4.953 -37.050 1.00 96.81 90 ALA A CA 1
ATOM 701 C C . ALA A 1 90 ? 17.837 -5.616 -38.199 1.00 96.81 90 ALA A C 1
ATOM 703 O O . ALA A 1 90 ? 18.418 -5.854 -39.254 1.00 96.81 90 ALA A O 1
ATOM 704 N N . ILE A 1 91 ? 16.526 -5.832 -38.033 1.00 95.38 91 ILE A N 1
ATOM 705 C CA . ILE A 1 91 ? 15.661 -6.412 -39.076 1.00 95.38 91 ILE A CA 1
ATOM 706 C C . ILE A 1 91 ? 15.663 -5.537 -40.335 1.00 95.38 91 ILE A C 1
ATOM 708 O O . ILE A 1 91 ? 15.912 -6.038 -41.427 1.00 95.38 91 ILE A O 1
ATOM 712 N N . GLN A 1 92 ? 15.467 -4.225 -40.181 1.00 94.81 92 GLN A N 1
ATOM 713 C CA . GLN A 1 92 ? 15.500 -3.286 -41.309 1.00 94.81 92 GLN A CA 1
ATOM 714 C C . GLN A 1 92 ? 16.867 -3.272 -42.003 1.00 94.81 92 GLN A C 1
ATOM 716 O O . GLN A 1 92 ? 16.949 -3.190 -43.225 1.00 94.81 92 GLN A O 1
ATOM 721 N N . GLY A 1 93 ? 17.956 -3.366 -41.236 1.00 94.19 93 GLY A N 1
ATOM 722 C CA . GLY A 1 93 ? 19.302 -3.496 -41.789 1.00 94.19 93 GLY A CA 1
ATOM 723 C C . GLY A 1 93 ? 19.470 -4.772 -42.618 1.00 94.19 93 GLY A C 1
ATOM 724 O O . GLY A 1 93 ? 20.004 -4.718 -43.727 1.00 94.19 93 GLY A O 1
ATOM 725 N N . ASP A 1 94 ? 18.973 -5.902 -42.117 1.00 92.56 94 ASP A N 1
ATOM 726 C CA . ASP A 1 94 ? 18.994 -7.184 -42.825 1.00 92.56 94 ASP A CA 1
ATOM 727 C C . ASP A 1 94 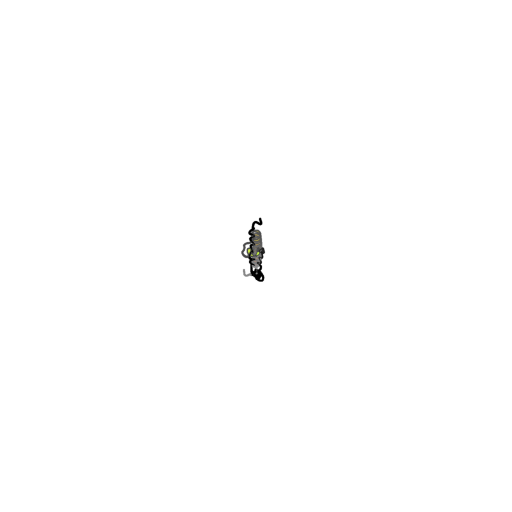? 18.163 -7.151 -44.116 1.00 92.56 94 ASP A C 1
ATOM 729 O O . ASP A 1 94 ? 18.590 -7.701 -45.133 1.00 92.56 94 ASP A O 1
ATOM 733 N N . GLU A 1 95 ? 17.005 -6.489 -44.101 1.00 89.75 95 GLU A N 1
ATOM 734 C CA . GLU A 1 95 ? 16.167 -6.266 -45.285 1.00 89.75 95 GLU A CA 1
ATOM 735 C C . GLU A 1 95 ? 16.891 -5.400 -46.323 1.00 89.75 95 GLU A C 1
ATOM 737 O O . GLU A 1 95 ? 16.983 -5.783 -47.492 1.00 89.75 95 GLU A O 1
ATOM 742 N N . LEU A 1 96 ? 17.501 -4.288 -45.892 1.00 89.56 96 LEU A N 1
ATOM 743 C CA . LEU A 1 96 ? 18.268 -3.391 -46.762 1.00 89.56 96 LEU A CA 1
ATOM 744 C C . LEU A 1 96 ? 19.477 -4.078 -47.407 1.00 89.56 96 LEU A C 1
ATOM 746 O O . LEU A 1 96 ? 19.789 -3.801 -48.563 1.00 89.56 96 LEU A O 1
ATOM 750 N N . MET A 1 97 ? 20.148 -4.995 -46.706 1.00 87.25 97 MET A N 1
ATOM 751 C CA . MET A 1 97 ? 21.235 -5.789 -47.294 1.00 87.25 97 MET A CA 1
ATOM 752 C C . MET A 1 97 ? 20.740 -6.778 -48.355 1.00 87.25 97 MET A C 1
ATOM 754 O O . MET A 1 97 ? 21.514 -7.194 -49.212 1.00 87.25 97 MET A O 1
ATOM 758 N N . ARG A 1 98 ? 19.464 -7.173 -48.311 1.00 86.25 98 ARG A N 1
ATOM 759 C CA . ARG A 1 98 ? 18.888 -8.195 -49.196 1.00 86.25 98 ARG A CA 1
ATOM 760 C C . ARG A 1 98 ? 18.095 -7.621 -50.370 1.00 86.25 98 ARG A C 1
ATOM 762 O O . ARG A 1 98 ? 17.557 -8.399 -51.158 1.00 86.25 98 ARG A O 1
ATOM 769 N N . ILE A 1 99 ? 18.067 -6.298 -50.547 1.00 79.44 99 ILE A N 1
ATOM 770 C CA . ILE A 1 99 ? 17.377 -5.632 -51.670 1.00 79.44 99 ILE A CA 1
ATOM 771 C C . ILE A 1 99 ? 17.867 -6.125 -53.038 1.00 79.44 99 ILE A C 1
ATOM 773 O O . ILE A 1 99 ? 17.096 -6.197 -53.993 1.00 79.44 99 ILE A O 1
ATOM 777 N N . GLU A 1 100 ? 19.137 -6.529 -53.129 1.00 72.06 100 GLU A N 1
ATOM 778 C CA . GLU A 1 100 ? 19.749 -7.065 -54.349 1.00 72.06 100 GLU A CA 1
ATOM 779 C C . GLU A 1 100 ? 19.162 -8.419 -54.792 1.00 72.06 100 GLU A C 1
ATOM 781 O O . GLU A 1 100 ? 19.287 -8.785 -55.960 1.00 72.06 100 GLU A O 1
ATOM 786 N N . TYR A 1 101 ? 18.458 -9.133 -53.904 1.00 73.62 101 TYR A N 1
ATOM 787 C CA . TYR A 1 101 ? 17.773 -10.397 -54.206 1.00 73.62 101 TYR A CA 1
ATOM 788 C C . TYR A 1 101 ? 16.304 -10.212 -54.630 1.00 73.62 101 TYR A C 1
ATOM 790 O O . TYR A 1 101 ? 15.568 -11.194 -54.719 1.00 73.62 101 TYR A O 1
ATOM 798 N N . GLY A 1 102 ? 15.868 -8.977 -54.915 1.00 62.28 102 GLY A N 1
ATOM 799 C CA . GLY A 1 102 ? 14.501 -8.680 -55.361 1.00 62.28 102 GLY A CA 1
ATOM 800 C C . GLY A 1 102 ? 13.463 -8.678 -54.235 1.00 62.28 102 GLY A C 1
ATOM 801 O O . GLY A 1 102 ? 12.308 -9.019 -54.477 1.00 62.28 102 GLY A O 1
ATOM 802 N N . GLY A 1 103 ? 13.877 -8.339 -53.010 1.00 55.91 103 GLY A N 1
ATOM 803 C CA . GLY A 1 103 ? 12.966 -8.178 -51.876 1.00 55.91 103 GLY A CA 1
ATOM 804 C C . GLY A 1 103 ? 11.995 -7.015 -52.091 1.00 55.91 103 GLY A C 1
ATOM 805 O O . GLY A 1 103 ? 12.403 -5.961 -52.578 1.00 55.91 103 GLY A O 1
ATOM 806 N N . ASP A 1 104 ? 10.724 -7.224 -51.744 1.00 57.31 104 ASP A N 1
ATOM 807 C CA . ASP A 1 104 ? 9.709 -6.168 -51.706 1.00 57.31 104 ASP A CA 1
ATOM 808 C C . ASP A 1 104 ? 9.879 -5.406 -50.371 1.00 57.31 104 ASP A C 1
ATOM 810 O O . ASP A 1 104 ? 9.759 -6.050 -49.323 1.00 57.31 104 ASP A O 1
ATOM 814 N N . PRO A 1 105 ? 10.282 -4.119 -50.396 1.00 60.94 105 PRO A N 1
ATOM 815 C CA . PRO A 1 105 ? 10.570 -3.313 -49.205 1.00 60.94 105 PRO A CA 1
ATOM 816 C C . PRO A 1 105 ? 9.338 -2.968 -48.356 1.00 60.94 105 PRO A C 1
ATOM 818 O O . PRO A 1 105 ? 8.199 -2.999 -48.876 1.00 60.94 105 PRO A O 1
#

Sequence (105 aa):
MRIPQLRMEATYAKLAISSERARLDITQPPAEMTIEQPPADMRIAAIPARLTIDQTEAWAAVNNKHVFRLIEDAAADGRQAVLDFIERAAIQGDELMRIEYGGDP